Protein AF-A0A3S4G123-F1 (afdb_monomer_lite)

Sequence (122 aa):
MCYHAALRYSSVSTIMKFPGKRKSKHYFPVNARDPLLQQIQPEQETNASWVVGIDQTLVDIEAKVDDDFITRYGLSAGHSLVIEDEVAEKLYQELTRENLITHQFAGGTIGNTMHNYSVLGG

Foldseek 3Di:
DDDPPPPPDDPDQQQWDDQDDDDDPDDDDRHCPDPVCVVVDDPDDPPDDDDDDDWDWDKDWDFDDDPVLCVVLVHDPPDDDDDDPVSVVVSVVVCVVVVGTDDIGGDTDRVVVRVVCSVNTD

InterPro domains:
  IPR029056 Ribokinase-like [G3DSA:3.40.1190.20] (53-120)
  IPR029056 Ribokinase-like [SSF53613] (51-121)

Secondary structure (DSSP, 8-state):
---------------PPPSSSSPPSS-----TT-HHHHTT--S---------------EEEEE---HHHHHHTT--TT------HHHHHHHHHHHHHTT-EEEEEE--HHHHHHHHHHHHH-

Radius of gyration: 23.31 Å; chains: 1; bounding box: 49×48×56 Å

pLDDT: mean 83.74, std 18.7, range [31.73, 98.5]

Organism: Salmonella enterica I (NCBI:txid59201)

Structure (mmCIF, N/CA/C/O backbone):
data_AF-A0A3S4G123-F1
#
_entry.id   AF-A0A3S4G123-F1
#
loop_
_atom_site.group_PDB
_atom_site.id
_atom_site.type_symbol
_atom_site.label_atom_id
_atom_site.label_alt_id
_atom_site.label_comp_id
_atom_site.label_asym_id
_atom_site.label_entity_id
_atom_site.label_seq_id
_atom_site.pdbx_PDB_ins_code
_atom_site.Cartn_x
_atom_site.Cartn_y
_atom_site.Cartn_z
_atom_site.occupancy
_atom_site.B_iso_or_equiv
_atom_site.auth_seq_id
_atom_site.auth_comp_id
_atom_site.auth_asym_id
_atom_site.auth_atom_id
_atom_site.pdbx_PDB_model_num
ATOM 1 N N . MET A 1 1 ? 19.634 38.379 -1.756 1.00 36.44 1 MET A N 1
ATOM 2 C CA . MET A 1 1 ? 20.734 37.401 -1.892 1.00 36.44 1 MET A CA 1
ATOM 3 C C . MET A 1 1 ? 20.178 36.013 -1.596 1.00 36.44 1 MET A C 1
ATOM 5 O O . MET A 1 1 ? 20.258 35.553 -0.467 1.00 36.44 1 MET A O 1
ATOM 9 N N . CYS A 1 2 ? 19.516 35.388 -2.571 1.00 31.73 2 CYS A N 1
ATOM 10 C CA . CYS A 1 2 ? 18.992 34.029 -2.428 1.00 31.73 2 CYS A CA 1
ATOM 11 C C . CYS A 1 2 ? 20.065 33.051 -2.911 1.00 31.73 2 CYS A C 1
ATOM 13 O O . CYS A 1 2 ? 20.434 33.077 -4.082 1.00 31.73 2 CYS A O 1
ATOM 15 N N . TYR A 1 3 ? 20.585 32.220 -2.010 1.00 39.91 3 TYR A N 1
ATOM 16 C CA . TYR A 1 3 ? 21.489 31.135 -2.372 1.00 39.91 3 TYR A CA 1
ATOM 17 C C . TYR A 1 3 ? 20.680 30.031 -3.062 1.00 39.91 3 TYR A C 1
ATOM 19 O O . TYR A 1 3 ? 19.930 29.303 -2.418 1.00 39.91 3 TYR A O 1
ATOM 27 N N . HIS A 1 4 ? 20.818 29.915 -4.382 1.00 40.59 4 HIS A N 1
ATOM 28 C CA . HIS A 1 4 ? 20.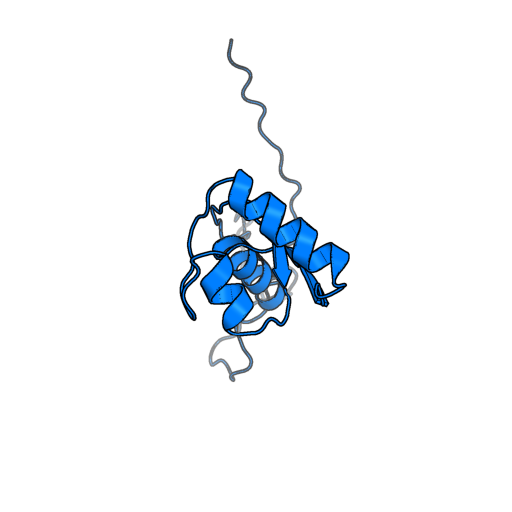458 28.701 -5.110 1.00 40.59 4 HIS A CA 1
ATOM 29 C C . HIS A 1 4 ? 21.571 27.677 -4.867 1.00 40.59 4 HIS A C 1
ATOM 31 O O . HIS A 1 4 ? 22.614 27.705 -5.519 1.00 40.59 4 HIS A O 1
ATOM 37 N N . ALA A 1 5 ? 21.379 26.791 -3.890 1.00 41.59 5 ALA A N 1
ATOM 38 C CA . ALA A 1 5 ? 22.199 25.595 -3.785 1.00 41.59 5 ALA A CA 1
ATOM 39 C C . ALA A 1 5 ? 21.817 24.676 -4.953 1.00 41.59 5 ALA A C 1
ATOM 41 O O . ALA A 1 5 ? 20.792 23.999 -4.917 1.00 41.59 5 ALA A O 1
ATOM 42 N N . ALA A 1 6 ? 22.615 24.694 -6.020 1.00 41.91 6 ALA A N 1
ATOM 43 C CA . ALA A 1 6 ? 22.512 23.703 -7.079 1.00 41.91 6 ALA A CA 1
ATOM 44 C C . ALA A 1 6 ? 22.823 22.331 -6.466 1.00 41.91 6 ALA A C 1
ATOM 46 O O . ALA A 1 6 ? 23.981 22.023 -6.173 1.00 41.91 6 ALA A O 1
ATOM 47 N N . LEU A 1 7 ? 21.784 21.528 -6.230 1.00 41.34 7 LEU A N 1
ATOM 48 C CA . LEU A 1 7 ? 21.925 20.126 -5.859 1.00 41.34 7 LEU A CA 1
ATOM 49 C C . LEU A 1 7 ? 22.658 19.421 -7.006 1.00 41.34 7 LEU A C 1
ATOM 51 O O . LEU A 1 7 ? 22.079 19.116 -8.046 1.00 41.34 7 LEU A O 1
ATOM 55 N N . ARG A 1 8 ? 23.968 19.210 -6.841 1.00 37.56 8 ARG A N 1
ATOM 56 C CA . ARG A 1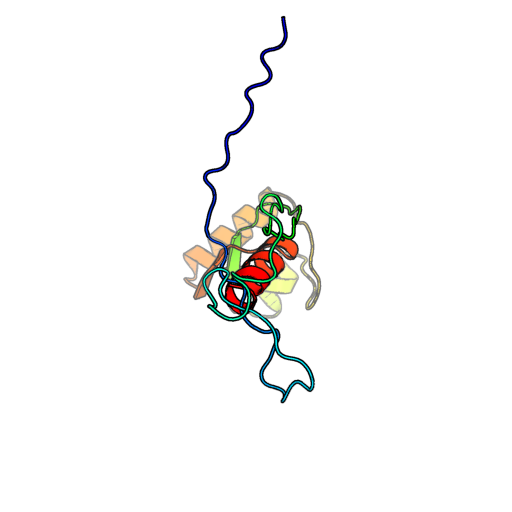 8 ? 24.751 18.354 -7.731 1.00 37.56 8 ARG A CA 1
ATOM 57 C C . ARG A 1 8 ? 24.357 16.914 -7.432 1.00 37.56 8 ARG A C 1
ATOM 59 O O . ARG A 1 8 ? 24.907 16.296 -6.527 1.00 37.56 8 ARG A O 1
ATOM 66 N N . TYR A 1 9 ? 23.386 16.396 -8.173 1.00 45.91 9 TYR A N 1
ATOM 67 C CA . TYR A 1 9 ? 23.123 14.964 -8.193 1.00 45.91 9 TYR A CA 1
ATOM 68 C C . TYR A 1 9 ? 24.331 14.266 -8.825 1.00 45.91 9 TYR A C 1
ATOM 70 O O . TYR A 1 9 ? 24.710 14.564 -9.959 1.00 45.91 9 TYR A O 1
ATOM 78 N N . SER A 1 10 ? 24.969 13.370 -8.069 1.00 40.25 10 SER A N 1
ATOM 79 C CA . SER A 1 10 ? 25.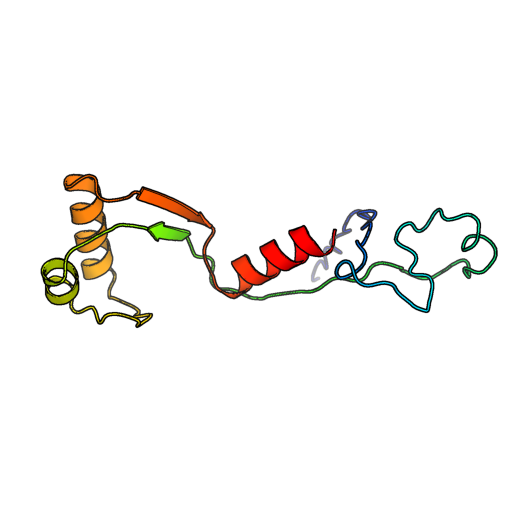985 12.460 -8.598 1.00 40.25 10 SER A CA 1
ATOM 80 C C . SER A 1 10 ? 25.402 11.707 -9.791 1.00 40.25 10 SER A C 1
ATOM 82 O O . SER A 1 10 ? 24.270 11.231 -9.717 1.00 40.25 10 SER A O 1
ATOM 84 N N . SER A 1 11 ? 26.160 11.594 -10.884 1.00 44.34 11 SER A N 1
ATOM 85 C CA . SER A 1 11 ? 25.752 10.838 -12.068 1.00 44.34 11 SER A CA 1
ATOM 86 C C . SER A 1 11 ? 25.664 9.353 -11.713 1.00 44.34 11 SER A C 1
ATOM 88 O O . SER A 1 11 ? 26.639 8.607 -11.832 1.00 44.34 11 SER A O 1
ATOM 90 N N . VAL A 1 12 ? 24.506 8.925 -11.221 1.00 47.94 12 VAL A N 1
ATOM 91 C CA . VAL A 1 12 ? 24.161 7.512 -11.139 1.00 47.94 12 VAL A CA 1
ATOM 92 C C . VAL A 1 12 ? 24.199 6.994 -12.571 1.00 47.94 12 VAL A C 1
ATOM 94 O O . VAL A 1 12 ? 23.512 7.513 -13.449 1.00 47.94 12 VAL A O 1
ATOM 97 N N . SER A 1 13 ? 25.054 6.008 -12.830 1.00 53.00 13 SER A N 1
ATOM 98 C CA . SER A 1 13 ? 25.036 5.262 -14.084 1.00 53.00 13 SER A CA 1
ATOM 99 C C . SER A 1 13 ? 23.759 4.424 -14.098 1.00 53.00 13 SER A C 1
ATOM 101 O O . SER A 1 13 ? 23.787 3.259 -13.708 1.00 53.00 13 SER A O 1
ATOM 103 N N . THR A 1 14 ? 22.628 5.020 -14.475 1.00 55.50 14 THR A N 1
ATOM 104 C CA . THR A 1 14 ? 21.345 4.318 -14.548 1.00 55.50 14 THR A CA 1
ATOM 105 C C . THR A 1 14 ? 21.394 3.335 -15.715 1.00 55.50 14 THR A C 1
ATOM 107 O O . THR A 1 14 ? 21.232 3.712 -16.873 1.00 55.50 14 THR A O 1
ATOM 110 N N . ILE A 1 15 ? 21.672 2.066 -15.418 1.00 71.38 15 ILE A N 1
ATOM 111 C CA . ILE A 1 15 ? 21.538 0.965 -16.375 1.00 71.38 15 ILE A CA 1
ATOM 112 C C . ILE A 1 15 ? 20.049 0.626 -16.425 1.00 71.38 15 ILE A C 1
ATOM 114 O O . ILE A 1 15 ? 19.533 -0.033 -15.527 1.00 71.38 15 ILE A O 1
ATOM 118 N N . MET A 1 16 ? 19.351 1.108 -17.453 1.00 82.31 16 MET A N 1
ATOM 119 C CA . MET A 1 16 ? 17.952 0.746 -17.668 1.00 82.31 16 MET A CA 1
ATOM 120 C C . MET A 1 16 ? 17.848 -0.691 -18.200 1.00 82.31 16 MET A C 1
ATOM 122 O O . MET A 1 16 ? 18.572 -1.085 -19.117 1.00 82.31 16 MET A O 1
ATOM 126 N N . LYS A 1 17 ? 16.917 -1.477 -17.661 1.00 85.94 17 LYS A N 1
ATOM 127 C CA . LYS A 1 17 ? 16.549 -2.808 -18.160 1.00 85.94 17 LYS A CA 1
ATOM 128 C C . LYS A 1 17 ? 15.595 -2.696 -19.349 1.00 85.94 17 LYS A C 1
ATOM 130 O O . LYS A 1 17 ? 14.818 -1.751 -19.474 1.00 85.94 17 LYS A O 1
ATOM 135 N N . PHE A 1 18 ? 15.611 -3.710 -20.215 1.00 88.38 18 PHE A N 1
ATOM 136 C CA . PHE A 1 18 ? 14.624 -3.817 -21.288 1.00 88.38 18 PHE A CA 1
ATOM 137 C C . PHE A 1 18 ? 13.212 -4.034 -20.706 1.00 88.38 18 PHE A C 1
ATOM 139 O O . PHE A 1 18 ? 13.045 -4.900 -19.841 1.00 88.38 18 PHE A O 1
ATOM 146 N N . PRO A 1 19 ? 12.178 -3.311 -21.179 1.00 88.81 19 PRO A N 1
ATOM 147 C CA . PRO A 1 19 ? 10.822 -3.451 -20.658 1.00 88.81 19 PRO A CA 1
ATOM 148 C C . PRO A 1 19 ? 10.180 -4.774 -21.107 1.00 88.81 19 PRO A C 1
ATOM 150 O O . PRO A 1 19 ? 9.629 -4.905 -22.204 1.00 88.81 19 PRO A O 1
ATOM 153 N N . GLY A 1 20 ? 10.223 -5.765 -20.216 1.00 89.50 20 GLY A N 1
ATOM 154 C CA . GLY A 1 20 ? 9.617 -7.082 -20.405 1.00 89.50 20 GLY A CA 1
ATOM 155 C C . GLY A 1 20 ? 10.555 -8.107 -21.048 1.00 89.50 20 GLY A C 1
ATOM 156 O O . GLY A 1 20 ? 11.767 -7.942 -21.083 1.00 89.50 20 GLY A O 1
ATOM 157 N N . LYS A 1 21 ? 9.987 -9.222 -21.527 1.00 89.75 21 LYS A N 1
ATOM 158 C CA . LYS A 1 21 ? 10.752 -10.385 -22.032 1.00 89.75 21 LYS A CA 1
ATOM 159 C C . LYS A 1 21 ? 10.398 -10.798 -23.467 1.00 89.75 21 LYS A C 1
ATOM 161 O O . LYS A 1 21 ? 10.765 -11.882 -23.912 1.00 89.75 21 LYS A O 1
ATOM 166 N N . ARG A 1 22 ? 9.640 -9.973 -24.197 1.00 92.25 22 ARG A N 1
ATOM 167 C CA . ARG A 1 22 ? 9.241 -10.280 -25.582 1.00 92.25 22 ARG A CA 1
ATOM 168 C C . ARG A 1 22 ? 10.424 -10.114 -26.540 1.00 92.25 22 ARG A C 1
ATOM 170 O O . ARG A 1 22 ? 11.245 -9.223 -26.344 1.00 92.25 22 ARG A O 1
ATOM 177 N N . LYS A 1 23 ? 10.470 -10.916 -27.610 1.00 89.25 23 LYS A N 1
ATOM 178 C CA . LYS A 1 23 ? 11.446 -10.723 -28.696 1.00 89.25 23 LYS A CA 1
ATOM 179 C C . LYS A 1 23 ? 11.236 -9.342 -29.328 1.00 89.25 23 LYS A C 1
ATOM 181 O O . LYS A 1 23 ? 10.124 -9.030 -29.757 1.00 89.25 23 LYS A O 1
ATOM 186 N N . SER A 1 24 ? 12.281 -8.523 -29.378 1.00 87.56 24 SER A N 1
ATOM 187 C CA . SER A 1 24 ? 12.248 -7.212 -30.024 1.00 87.56 24 SER A CA 1
ATOM 188 C C . SER A 1 24 ? 12.750 -7.307 -31.464 1.00 87.56 24 SER A C 1
ATOM 190 O O . SER A 1 24 ? 13.671 -8.057 -31.774 1.00 87.56 24 SER A O 1
ATOM 192 N N . LYS A 1 25 ? 12.131 -6.535 -32.364 1.00 91.12 25 LYS A N 1
ATOM 193 C CA . LYS A 1 25 ? 12.612 -6.385 -33.747 1.00 91.12 25 LYS A CA 1
ATOM 194 C C . LYS A 1 25 ? 13.860 -5.498 -33.822 1.00 91.12 25 LYS A C 1
ATOM 196 O O . LYS A 1 25 ? 14.679 -5.671 -34.714 1.00 91.12 25 LYS A O 1
ATOM 201 N N . HIS A 1 26 ? 13.983 -4.555 -32.890 1.00 87.94 26 HIS A N 1
ATOM 202 C CA . HIS A 1 26 ? 15.091 -3.612 -32.817 1.00 87.94 26 HIS A CA 1
ATOM 203 C C . HIS A 1 26 ? 15.915 -3.871 -31.558 1.00 87.94 26 HIS A C 1
ATOM 205 O O . HIS A 1 26 ? 15.368 -4.239 -30.510 1.00 87.94 26 HIS A O 1
ATOM 211 N N . TYR A 1 27 ? 17.226 -3.684 -31.687 1.00 85.31 27 TYR A N 1
ATOM 212 C CA . TYR A 1 27 ? 18.147 -3.730 -30.563 1.00 85.31 27 TYR A CA 1
ATOM 213 C C . TYR A 1 27 ? 17.837 -2.586 -29.595 1.00 85.31 27 TYR A C 1
ATOM 215 O O . TYR A 1 27 ? 17.568 -1.466 -30.024 1.00 85.31 27 TYR A O 1
ATOM 223 N N . PHE A 1 28 ? 17.853 -2.881 -28.299 1.00 85.25 28 PHE A N 1
ATOM 224 C CA . PHE A 1 28 ? 17.642 -1.893 -27.252 1.00 85.25 28 PHE A CA 1
ATOM 225 C C . PHE A 1 28 ? 18.897 -1.833 -26.383 1.00 85.25 28 PHE A C 1
ATOM 227 O O . PHE A 1 28 ? 19.225 -2.828 -25.730 1.00 85.25 28 PHE A O 1
ATOM 234 N N . PRO A 1 29 ? 19.609 -0.701 -26.380 1.00 81.00 29 PRO A N 1
ATOM 235 C CA . PRO A 1 29 ? 20.851 -0.583 -25.645 1.00 81.00 29 PRO A CA 1
ATOM 236 C C . PRO A 1 29 ? 20.572 -0.442 -24.148 1.00 81.00 29 PRO A C 1
ATOM 238 O O . PRO A 1 29 ? 19.965 0.527 -23.706 1.00 81.00 29 PRO A O 1
ATOM 241 N N . VAL A 1 30 ? 21.026 -1.414 -23.359 1.00 77.94 30 VAL A N 1
ATOM 242 C CA . VAL A 1 30 ? 20.892 -1.393 -21.888 1.00 77.94 30 VAL A CA 1
ATOM 243 C C . VAL A 1 30 ? 22.161 -0.901 -21.186 1.00 77.94 30 VAL A C 1
ATOM 245 O O . VAL A 1 30 ? 22.132 -0.595 -20.001 1.00 77.94 30 VAL A O 1
ATOM 248 N N . ASN A 1 31 ? 23.287 -0.798 -21.901 1.00 72.12 31 ASN A N 1
ATOM 249 C CA . ASN A 1 31 ? 24.558 -0.315 -21.367 1.00 72.12 31 ASN A CA 1
ATOM 250 C C . ASN A 1 31 ? 25.165 0.735 -22.307 1.00 72.12 31 ASN A C 1
ATOM 252 O O . ASN A 1 31 ? 25.398 0.461 -23.482 1.00 72.12 31 ASN A O 1
ATOM 256 N N . ALA A 1 32 ? 25.476 1.916 -21.771 1.00 64.94 32 ALA A N 1
ATOM 257 C CA . ALA A 1 32 ? 26.098 3.009 -22.519 1.00 64.94 32 ALA A CA 1
ATOM 258 C C . ALA A 1 32 ? 27.517 2.682 -23.032 1.00 64.94 32 ALA A C 1
ATOM 260 O O . ALA A 1 32 ? 28.020 3.365 -23.916 1.00 64.94 32 ALA A O 1
ATOM 261 N N . ARG A 1 33 ? 28.166 1.633 -22.503 1.00 66.25 33 ARG A N 1
ATOM 262 C CA . ARG A 1 33 ? 29.494 1.155 -22.934 1.00 66.25 33 ARG A CA 1
ATOM 263 C C . ARG A 1 33 ? 29.448 0.077 -24.021 1.00 66.25 33 ARG A C 1
ATOM 265 O O . ARG A 1 33 ? 30.446 -0.607 -24.226 1.00 66.25 33 ARG A O 1
ATOM 272 N N . ASP A 1 34 ? 28.313 -0.114 -24.686 1.00 73.69 34 ASP A N 1
ATOM 273 C CA . ASP A 1 34 ? 28.224 -1.026 -25.827 1.00 73.69 34 ASP A CA 1
ATOM 274 C C . ASP A 1 34 ? 29.130 -0.536 -26.982 1.00 73.69 34 ASP A C 1
ATOM 276 O O . ASP A 1 34 ? 28.950 0.595 -27.450 1.00 73.69 34 ASP A O 1
ATOM 280 N N . PRO A 1 35 ? 30.092 -1.353 -27.463 1.00 72.81 35 PRO A N 1
ATOM 281 C CA . PRO A 1 35 ? 31.008 -0.973 -28.540 1.00 72.81 35 PRO A CA 1
ATOM 282 C C . PRO A 1 35 ? 30.312 -0.513 -29.827 1.00 72.81 35 PRO A C 1
ATOM 284 O O . PRO A 1 35 ? 30.845 0.342 -30.532 1.00 72.81 35 PRO A O 1
ATOM 287 N N . LEU A 1 36 ? 29.115 -1.039 -30.124 1.00 74.50 36 LEU A N 1
ATOM 288 C CA . LEU A 1 36 ? 28.335 -0.646 -31.302 1.00 74.50 36 LEU A CA 1
ATOM 289 C C . LEU A 1 36 ? 27.785 0.782 -31.187 1.00 74.50 36 LEU A C 1
ATOM 291 O O . LEU A 1 36 ? 27.524 1.422 -32.201 1.00 74.50 36 LEU A O 1
ATOM 295 N N . LEU A 1 37 ? 27.608 1.288 -29.964 1.00 72.12 37 LEU A N 1
ATOM 296 C CA . LEU A 1 37 ? 27.071 2.624 -29.707 1.00 72.12 37 LEU A CA 1
ATOM 297 C C . LEU A 1 37 ? 28.167 3.682 -29.563 1.00 72.12 37 LEU A C 1
ATOM 299 O O . LEU A 1 37 ? 27.931 4.837 -29.903 1.00 72.12 37 LEU A O 1
ATOM 303 N N . GLN A 1 38 ? 29.364 3.304 -29.098 1.00 68.62 38 GLN A N 1
ATOM 304 C CA . GLN A 1 38 ? 30.485 4.233 -28.884 1.00 68.62 38 GLN A CA 1
ATOM 305 C C . GLN A 1 38 ? 30.911 4.977 -30.157 1.00 68.62 38 GLN A C 1
ATOM 307 O O . GLN A 1 38 ? 31.403 6.094 -30.073 1.00 68.62 38 GLN A O 1
ATOM 312 N N . GLN A 1 39 ? 30.710 4.373 -31.332 1.00 66.69 39 GLN A N 1
ATOM 313 C CA . GLN A 1 39 ? 31.040 4.982 -32.625 1.00 66.69 39 GLN A CA 1
ATOM 314 C C . GLN A 1 39 ? 29.940 5.912 -33.166 1.00 66.69 39 GLN A C 1
ATOM 316 O O . GLN A 1 39 ? 30.181 6.638 -34.126 1.00 66.69 39 GLN A O 1
ATOM 321 N N . ILE A 1 40 ? 28.735 5.867 -32.583 1.00 67.62 40 ILE A N 1
ATOM 322 C CA . ILE A 1 40 ? 27.528 6.541 -33.092 1.00 67.62 40 ILE A CA 1
ATOM 323 C C . ILE A 1 40 ? 27.084 7.681 -32.154 1.00 67.62 40 ILE A C 1
ATOM 325 O O . ILE A 1 40 ? 26.378 8.588 -32.589 1.00 67.62 40 ILE A O 1
ATOM 329 N N . GLN A 1 41 ? 27.493 7.667 -30.880 1.00 61.59 41 GLN A N 1
ATOM 330 C CA . GLN A 1 41 ? 27.074 8.672 -29.898 1.00 61.59 41 GLN A CA 1
ATOM 331 C C . GLN A 1 41 ? 27.816 10.013 -30.080 1.00 61.59 41 GLN A C 1
ATOM 333 O O . GLN A 1 41 ? 29.047 10.034 -30.012 1.00 61.59 41 GLN A O 1
ATOM 338 N N . PRO A 1 42 ? 27.108 11.146 -30.264 1.00 59.50 42 PRO A N 1
ATOM 339 C CA . PRO A 1 42 ? 27.714 12.472 -30.164 1.00 59.50 42 PRO A CA 1
ATOM 340 C C . PRO A 1 42 ? 28.195 12.746 -28.725 1.00 59.50 42 PRO A C 1
ATOM 342 O O . PRO A 1 42 ? 27.604 12.262 -27.762 1.00 59.50 42 PRO A O 1
ATOM 345 N N . GLU A 1 43 ? 29.260 13.541 -28.567 1.00 58.22 43 GLU A N 1
ATOM 346 C CA . GLU A 1 43 ? 29.992 13.743 -27.296 1.00 58.22 43 GLU A CA 1
ATOM 347 C C . GLU A 1 43 ? 29.164 14.324 -26.128 1.00 58.22 43 GLU A C 1
ATOM 349 O O . GLU A 1 43 ? 29.642 14.360 -24.993 1.00 58.22 43 GLU A O 1
ATOM 354 N N . GLN A 1 44 ? 27.937 14.794 -26.371 1.00 54.66 44 GLN A N 1
ATOM 355 C CA . GLN A 1 44 ? 27.128 15.507 -25.383 1.00 54.66 44 GLN A CA 1
ATOM 356 C C . GLN A 1 44 ? 25.642 15.144 -25.471 1.00 54.66 44 GLN A C 1
ATOM 358 O O . GLN A 1 44 ? 24.835 15.934 -25.947 1.00 54.66 44 GLN A O 1
ATOM 363 N N . GLU A 1 45 ? 25.251 13.990 -24.933 1.00 57.06 45 GLU A N 1
ATOM 364 C CA . GLU A 1 45 ? 23.867 13.790 -24.495 1.00 57.06 45 GLU A CA 1
ATOM 365 C C . GLU A 1 45 ? 23.826 13.317 -23.041 1.00 57.06 45 GLU A C 1
ATOM 367 O O . GLU A 1 45 ? 24.475 12.348 -22.638 1.00 57.06 45 GLU A O 1
ATOM 372 N N . THR A 1 46 ? 23.052 14.028 -22.218 1.00 57.72 46 THR A N 1
ATOM 373 C CA . THR A 1 46 ? 22.653 13.571 -20.887 1.00 57.72 46 THR A CA 1
ATOM 374 C C . THR A 1 46 ? 21.693 12.395 -21.049 1.00 57.72 46 THR A C 1
ATOM 376 O O . THR A 1 46 ? 20.480 12.565 -21.041 1.00 57.72 46 THR A O 1
ATOM 379 N N . ASN A 1 47 ? 22.250 11.193 -21.194 1.00 65.38 47 ASN A N 1
ATOM 380 C CA . ASN A 1 47 ? 21.540 9.933 -21.456 1.00 65.38 47 ASN A CA 1
ATOM 381 C C . ASN A 1 47 ? 20.697 9.400 -20.276 1.00 65.38 47 ASN A C 1
ATOM 383 O O . ASN A 1 47 ? 20.319 8.229 -20.257 1.00 65.38 47 ASN A O 1
ATOM 387 N N . ALA A 1 48 ? 20.428 10.218 -19.258 1.00 72.44 48 ALA A N 1
ATOM 388 C CA . ALA A 1 48 ? 19.649 9.803 -18.102 1.00 72.44 48 ALA A CA 1
ATOM 389 C C . ALA A 1 48 ? 18.168 10.120 -18.333 1.00 72.44 48 ALA A C 1
ATOM 391 O O . ALA A 1 48 ? 17.791 11.274 -18.514 1.00 72.44 48 ALA A O 1
ATOM 392 N N . SER A 1 49 ? 17.328 9.087 -18.299 1.00 81.94 49 SER A N 1
ATOM 393 C CA . SER A 1 49 ? 15.871 9.218 -18.224 1.00 81.94 49 SER A CA 1
ATOM 394 C C . SER A 1 49 ? 15.408 8.808 -16.831 1.00 81.94 49 SER A C 1
ATOM 396 O O . SER A 1 49 ? 15.860 7.793 -16.301 1.00 81.94 49 SER A O 1
ATOM 398 N N . TRP A 1 50 ? 14.506 9.583 -16.234 1.00 87.50 50 TRP A N 1
ATOM 399 C CA . TRP A 1 50 ? 13.935 9.297 -14.920 1.00 87.50 50 TRP A CA 1
ATOM 400 C C . TRP A 1 50 ? 12.448 9.640 -14.887 1.00 87.50 50 TRP A C 1
ATOM 402 O O . TRP A 1 50 ? 11.953 10.435 -15.685 1.00 87.50 50 TRP A O 1
ATOM 412 N N . VAL A 1 51 ? 11.742 9.029 -13.940 1.00 91.38 51 VAL A N 1
ATOM 413 C CA . VAL A 1 51 ? 10.333 9.301 -13.644 1.00 91.38 51 VAL A CA 1
ATOM 414 C C . VAL A 1 51 ? 10.259 9.934 -12.258 1.00 91.38 51 VAL A C 1
ATOM 416 O O . VAL A 1 51 ? 11.067 9.616 -11.386 1.00 91.38 51 VAL A O 1
ATOM 419 N N . VAL A 1 52 ? 9.311 10.848 -12.062 1.00 95.62 52 VAL A N 1
ATOM 420 C CA . VAL A 1 52 ? 9.066 11.515 -10.778 1.00 95.62 52 VAL A CA 1
ATOM 421 C C . VAL A 1 52 ? 7.629 11.243 -10.351 1.00 95.62 52 VAL A C 1
ATOM 423 O O . VAL A 1 52 ? 6.714 11.343 -11.167 1.00 95.62 52 VAL A O 1
ATOM 426 N N . GLY A 1 53 ? 7.446 10.923 -9.072 1.00 95.31 53 GLY A N 1
ATOM 427 C CA . GLY A 1 53 ? 6.145 10.769 -8.431 1.00 95.31 53 GLY A CA 1
ATOM 428 C C . GLY A 1 53 ? 6.051 11.653 -7.190 1.00 95.31 53 GLY A C 1
ATOM 429 O O . GLY A 1 53 ? 7.052 11.877 -6.512 1.00 95.31 53 GLY A O 1
ATOM 430 N N . ILE A 1 54 ? 4.854 12.159 -6.909 1.00 97.56 54 ILE A N 1
ATOM 431 C CA . ILE A 1 54 ? 4.526 12.882 -5.677 1.00 97.56 54 ILE A CA 1
ATOM 432 C C . ILE A 1 54 ? 3.528 12.013 -4.920 1.00 97.56 54 ILE A C 1
ATOM 434 O O . ILE A 1 54 ? 2.522 11.618 -5.504 1.00 97.56 54 ILE A O 1
ATOM 438 N N . ASP A 1 55 ? 3.803 11.720 -3.651 1.00 96.94 55 ASP A N 1
ATOM 439 C CA . ASP A 1 55 ? 2.915 10.929 -2.798 1.00 96.94 55 ASP A CA 1
ATOM 440 C C . ASP A 1 55 ? 2.749 11.555 -1.416 1.00 96.94 55 ASP A C 1
ATOM 442 O O . ASP A 1 55 ? 3.548 12.393 -0.990 1.00 96.94 55 ASP A O 1
ATOM 446 N N . GLN A 1 56 ? 1.734 11.085 -0.701 1.00 96.31 56 GLN A N 1
ATOM 447 C CA . GLN A 1 56 ? 1.684 11.188 0.749 1.00 96.31 56 GLN A CA 1
ATOM 448 C C . GLN A 1 56 ? 2.593 10.109 1.342 1.00 96.31 56 GLN A C 1
ATOM 450 O O . GLN A 1 56 ? 2.498 8.937 0.982 1.00 96.31 56 GLN A O 1
ATOM 455 N N . THR A 1 57 ? 3.488 10.491 2.251 1.00 95.31 57 THR A N 1
ATOM 456 C CA . THR A 1 57 ? 4.350 9.523 2.938 1.00 95.31 57 THR A CA 1
ATOM 457 C C . THR A 1 57 ? 3.503 8.678 3.883 1.00 95.31 57 THR A C 1
ATOM 459 O O . THR A 1 57 ? 2.996 9.194 4.876 1.00 95.31 57 THR A O 1
ATOM 462 N N . LEU A 1 58 ? 3.364 7.389 3.575 1.00 96.00 58 LEU A N 1
ATOM 463 C CA . LEU A 1 58 ? 2.513 6.452 4.305 1.00 96.00 58 LEU A CA 1
ATOM 464 C C . LEU A 1 58 ? 3.284 5.187 4.701 1.00 96.00 58 LEU A C 1
ATOM 466 O O . LEU A 1 58 ? 4.243 4.780 4.039 1.00 96.00 58 LEU A O 1
ATOM 470 N N . VAL A 1 59 ? 2.837 4.565 5.790 1.00 97.19 59 VAL A N 1
ATOM 471 C CA . VAL A 1 59 ? 3.288 3.249 6.256 1.00 97.19 59 VAL A CA 1
ATOM 472 C C . VAL A 1 59 ? 2.067 2.342 6.285 1.00 97.19 59 VAL A C 1
ATOM 474 O O . VAL A 1 59 ? 1.075 2.674 6.933 1.00 97.19 59 VAL A O 1
ATOM 477 N N . ASP A 1 60 ? 2.149 1.211 5.592 1.00 97.25 60 ASP A N 1
ATOM 478 C CA . ASP A 1 60 ? 1.087 0.213 5.579 1.00 97.25 60 ASP A CA 1
ATOM 479 C C . ASP A 1 60 ? 1.236 -0.688 6.809 1.00 97.25 60 ASP A C 1
ATOM 481 O O . ASP A 1 60 ? 2.305 -1.254 7.059 1.00 97.25 60 ASP A O 1
ATOM 485 N N . ILE A 1 61 ? 0.152 -0.820 7.576 1.00 97.94 61 ILE A N 1
ATOM 486 C CA . ILE A 1 61 ? 0.023 -1.754 8.698 1.00 97.94 61 ILE A CA 1
ATOM 487 C C . ILE A 1 61 ? -1.056 -2.761 8.318 1.00 97.94 61 ILE A C 1
ATOM 489 O O . ILE A 1 61 ? -2.233 -2.415 8.228 1.00 97.94 61 ILE A O 1
ATOM 493 N N . GLU A 1 62 ? -0.660 -4.013 8.103 1.00 98.00 62 GLU A N 1
ATOM 494 C CA . GLU A 1 62 ? -1.585 -5.068 7.690 1.00 98.00 62 GLU A CA 1
ATOM 495 C C . GLU A 1 62 ? -1.960 -5.974 8.863 1.00 98.00 62 GLU A C 1
ATOM 497 O O . GLU A 1 62 ? -1.097 -6.553 9.533 1.00 98.00 62 GLU A O 1
ATOM 502 N N . ALA A 1 63 ? -3.260 -6.169 9.063 1.00 98.19 63 ALA A N 1
ATOM 503 C CA . ALA A 1 63 ? -3.817 -7.075 10.057 1.00 98.19 63 ALA A CA 1
ATOM 504 C C . ALA A 1 63 ? -5.034 -7.810 9.487 1.00 98.19 63 ALA A C 1
ATOM 506 O O . ALA A 1 63 ? -5.779 -7.267 8.671 1.00 98.19 63 ALA A O 1
ATOM 507 N N . LYS A 1 64 ? -5.256 -9.047 9.942 1.00 97.56 64 LYS A N 1
ATOM 508 C CA . LYS A 1 64 ? -6.493 -9.781 9.657 1.00 97.56 64 LYS A CA 1
ATOM 509 C C . LYS A 1 64 ? -7.456 -9.586 10.822 1.00 97.56 64 LYS A C 1
ATOM 511 O O . LYS A 1 64 ? -7.112 -9.909 11.954 1.00 97.56 64 LYS A O 1
ATOM 516 N N . VAL A 1 65 ? -8.653 -9.097 10.525 1.00 97.56 65 VAL A N 1
ATOM 517 C CA . VAL A 1 65 ? -9.696 -8.783 11.509 1.00 97.56 65 VAL A CA 1
ATOM 518 C C . VAL A 1 65 ? -11.034 -9.390 11.083 1.00 97.56 65 VAL A C 1
ATOM 520 O O . VAL A 1 65 ? -11.162 -9.872 9.955 1.00 97.56 65 VAL A O 1
ATOM 523 N N . ASP A 1 66 ? -12.008 -9.407 11.987 1.00 97.25 66 ASP A N 1
ATOM 524 C CA . ASP A 1 66 ? -13.384 -9.824 11.706 1.00 97.25 66 ASP A CA 1
ATOM 525 C C . ASP A 1 66 ? -14.281 -8.635 11.303 1.00 97.25 66 ASP A C 1
ATOM 527 O O . ASP A 1 66 ? -13.886 -7.469 11.378 1.00 97.25 66 ASP A O 1
ATOM 531 N N . ASP A 1 67 ? -15.503 -8.934 10.855 1.00 97.50 67 ASP A N 1
ATOM 532 C CA . ASP A 1 67 ? -16.480 -7.917 10.437 1.00 97.50 67 ASP A CA 1
ATOM 533 C C . ASP A 1 67 ? -16.936 -7.022 11.609 1.00 97.50 67 ASP A C 1
ATOM 535 O O . ASP A 1 67 ? -17.301 -5.855 11.411 1.00 97.50 67 ASP A O 1
ATOM 539 N N . ASP A 1 68 ? -16.867 -7.540 12.840 1.00 97.25 68 ASP A N 1
ATOM 540 C CA . ASP A 1 68 ? -17.181 -6.791 14.057 1.00 97.25 68 ASP A CA 1
ATOM 541 C C . ASP A 1 68 ? -16.150 -5.679 14.292 1.00 97.25 68 ASP A C 1
ATOM 543 O O . ASP A 1 68 ? -16.525 -4.556 14.633 1.00 97.25 68 ASP A O 1
ATOM 547 N N . PHE A 1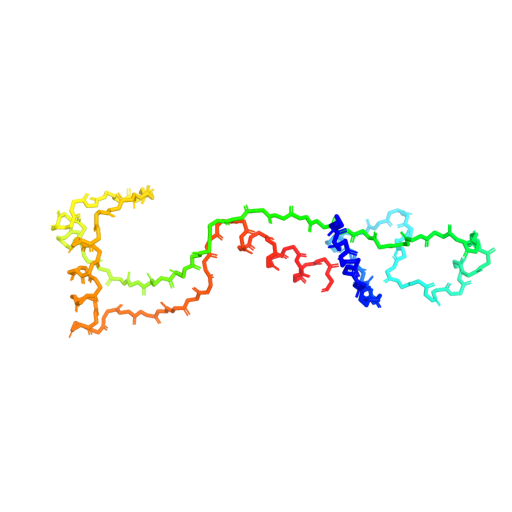 69 ? -14.860 -5.943 14.062 1.00 97.62 69 PHE A N 1
ATOM 548 C CA . PHE A 1 69 ? -13.797 -4.939 14.112 1.00 97.62 69 PHE A CA 1
ATOM 549 C C . PHE A 1 69 ? -14.034 -3.815 13.096 1.00 97.62 69 PHE A C 1
ATOM 551 O O . PHE A 1 69 ? -13.975 -2.638 13.452 1.00 97.62 69 PHE A O 1
ATOM 558 N N . ILE A 1 70 ? -14.362 -4.164 11.846 1.00 97.00 70 ILE A N 1
ATOM 559 C CA . ILE A 1 70 ? -14.667 -3.190 10.784 1.00 97.00 70 ILE A CA 1
ATOM 560 C C . ILE A 1 70 ? -15.835 -2.289 11.207 1.00 97.00 70 ILE A C 1
ATOM 562 O O . ILE A 1 70 ? -15.734 -1.063 11.134 1.00 97.00 70 ILE A O 1
ATOM 566 N N . THR A 1 71 ? -16.915 -2.885 11.715 1.00 96.25 71 THR A N 1
ATOM 567 C CA . THR A 1 71 ? -18.112 -2.153 12.153 1.00 96.25 71 THR A CA 1
ATOM 568 C C . THR A 1 71 ? -17.823 -1.246 13.354 1.00 96.25 71 THR A C 1
ATOM 570 O O . THR A 1 71 ? -18.254 -0.093 13.374 1.00 96.25 71 THR A O 1
ATOM 573 N N . ARG A 1 72 ? -17.055 -1.731 14.341 1.00 96.94 72 ARG A N 1
ATOM 574 C CA . ARG A 1 72 ? -16.702 -1.008 15.579 1.00 96.94 72 ARG A CA 1
ATOM 575 C C . ARG A 1 72 ? -15.988 0.316 15.312 1.00 96.94 72 ARG A C 1
ATOM 577 O O . ARG A 1 72 ? -16.241 1.292 16.014 1.00 96.94 72 ARG A O 1
ATOM 584 N N . TYR A 1 73 ? -15.123 0.344 14.301 1.00 97.31 73 TYR A N 1
ATOM 585 C CA . TYR A 1 73 ? -14.351 1.528 13.915 1.00 97.31 73 TYR A CA 1
ATOM 586 C C . TYR A 1 73 ? -14.998 2.339 12.781 1.00 97.31 73 TYR A C 1
ATOM 588 O O . TYR A 1 73 ? -14.381 3.269 12.267 1.00 97.31 73 TYR A O 1
ATOM 596 N N . GLY A 1 74 ? -16.242 2.020 12.397 1.00 95.12 74 GLY A N 1
ATOM 597 C CA . GLY A 1 74 ? -16.971 2.748 11.354 1.00 95.12 74 GLY A CA 1
ATOM 598 C C . GLY A 1 74 ? -16.356 2.600 9.961 1.00 95.12 74 GLY A C 1
ATOM 599 O O . GLY A 1 74 ? -16.506 3.486 9.121 1.00 95.12 74 GLY A O 1
ATOM 600 N N . LEU A 1 75 ? -15.641 1.500 9.720 1.00 96.25 75 LEU A N 1
ATOM 601 C CA . LEU A 1 75 ? -15.011 1.206 8.441 1.00 96.25 75 LEU A CA 1
ATOM 602 C C . LEU A 1 75 ? -16.002 0.514 7.499 1.00 96.25 75 LEU A C 1
ATOM 604 O O . LEU A 1 75 ? -17.043 -0.004 7.904 1.00 96.25 75 LEU A O 1
ATOM 608 N N . SER A 1 76 ? -15.665 0.478 6.211 1.00 93.62 76 SER A N 1
ATOM 609 C CA . SER A 1 76 ? -16.441 -0.240 5.204 1.00 93.62 76 SER A CA 1
ATOM 610 C C . SER A 1 76 ? -15.508 -1.025 4.289 1.00 93.62 76 SER A C 1
ATOM 612 O O . SER A 1 76 ? -14.533 -0.479 3.769 1.00 93.62 76 SER A O 1
ATOM 614 N N . ALA A 1 77 ? -15.801 -2.313 4.103 1.00 94.38 77 ALA A N 1
ATOM 615 C CA . ALA A 1 77 ? -14.963 -3.219 3.329 1.00 94.38 77 ALA A CA 1
ATOM 616 C C . ALA A 1 77 ? -14.720 -2.698 1.901 1.00 94.38 77 ALA A C 1
ATOM 618 O O . ALA A 1 77 ? -15.644 -2.265 1.215 1.00 94.38 77 ALA A O 1
ATOM 619 N N . GLY A 1 78 ? -13.462 -2.758 1.457 1.00 93.50 78 GLY A N 1
ATOM 620 C CA . GLY A 1 78 ? -13.044 -2.313 0.125 1.00 93.50 78 GLY A CA 1
ATOM 621 C C . GLY A 1 78 ? -12.857 -0.800 -0.036 1.00 93.50 78 GLY A C 1
ATOM 622 O O . GLY A 1 78 ? -12.473 -0.368 -1.121 1.00 93.50 78 GLY A O 1
ATOM 623 N N . HIS A 1 79 ? -13.084 0.005 1.007 1.00 94.56 79 HIS A N 1
ATOM 624 C CA . HIS A 1 79 ? -12.859 1.450 0.959 1.00 94.56 79 HIS A CA 1
ATOM 625 C C . HIS A 1 79 ? -11.506 1.856 1.550 1.00 94.56 79 HIS A C 1
ATOM 627 O O . HIS A 1 79 ? -11.029 1.275 2.522 1.00 94.56 79 HIS A O 1
ATOM 633 N N . SER A 1 80 ? -10.925 2.918 0.985 1.00 94.00 80 SER A N 1
ATOM 634 C CA . SER A 1 80 ? -9.866 3.701 1.621 1.00 94.00 80 SER A CA 1
ATOM 635 C C . SER A 1 80 ? -10.521 4.916 2.273 1.00 94.00 80 SER A C 1
ATOM 637 O O . SER A 1 80 ? -11.092 5.760 1.580 1.00 94.00 80 SER A O 1
ATOM 639 N N . LEU A 1 81 ? -10.518 4.952 3.605 1.00 94.06 81 LEU A N 1
ATOM 640 C CA . LEU A 1 81 ? -11.176 5.983 4.404 1.00 94.06 81 LEU A CA 1
ATOM 641 C C . LEU A 1 81 ? -10.137 6.693 5.266 1.00 94.06 81 LEU A C 1
ATOM 643 O O . LEU A 1 81 ? -9.294 6.047 5.885 1.00 94.06 81 LEU A O 1
ATOM 647 N N . VAL A 1 82 ? -10.232 8.018 5.323 1.00 94.56 82 VAL A N 1
ATOM 648 C CA . VAL A 1 82 ? -9.519 8.812 6.326 1.00 94.56 82 VAL A CA 1
ATOM 649 C C . VAL A 1 82 ? -10.355 8.787 7.598 1.00 94.56 82 VAL A C 1
ATOM 651 O O . VAL A 1 82 ? -11.563 9.024 7.550 1.00 94.56 82 VAL A O 1
ATOM 654 N N . ILE A 1 83 ? -9.713 8.479 8.717 1.00 95.69 83 ILE A N 1
ATOM 655 C CA . ILE A 1 83 ? -10.328 8.444 10.043 1.00 95.69 83 ILE A CA 1
ATOM 656 C C . ILE A 1 83 ? -9.680 9.501 10.935 1.00 95.69 83 ILE A C 1
ATOM 658 O O . ILE A 1 83 ? -8.541 9.897 10.701 1.00 95.69 83 ILE A O 1
ATOM 662 N N . GLU A 1 84 ? -10.414 9.947 11.951 1.00 97.00 84 GLU A N 1
ATOM 663 C CA . GLU A 1 84 ? -9.916 10.897 12.949 1.00 97.00 84 GLU A CA 1
ATOM 664 C C . GLU A 1 84 ? -8.793 10.282 13.797 1.00 97.00 84 GLU A C 1
ATOM 666 O O . GLU A 1 84 ? -8.810 9.081 14.090 1.00 97.00 84 GLU A O 1
ATOM 671 N N . ASP A 1 85 ? -7.867 11.118 14.270 1.00 97.31 85 ASP A N 1
ATOM 672 C CA . ASP A 1 85 ? -6.682 10.693 15.030 1.00 97.31 85 ASP A CA 1
ATOM 673 C C . ASP A 1 85 ? -7.038 9.832 16.257 1.00 97.31 85 ASP A C 1
ATOM 675 O O . ASP A 1 85 ? -6.410 8.806 16.521 1.00 97.31 85 ASP A O 1
ATOM 679 N N . GLU A 1 86 ? -8.097 10.197 16.989 1.00 97.00 86 GLU A N 1
ATOM 680 C CA . GLU A 1 86 ? -8.550 9.439 18.164 1.00 97.00 86 GLU A CA 1
ATOM 681 C C . GLU A 1 86 ? -9.042 8.026 17.817 1.00 97.00 86 GLU A C 1
ATOM 683 O O . GLU A 1 86 ? -8.935 7.106 18.633 1.00 97.00 86 GLU A O 1
ATOM 688 N N . VAL A 1 87 ? -9.623 7.854 16.627 1.00 97.25 87 VAL A N 1
ATOM 689 C CA . VAL A 1 87 ? -10.104 6.556 16.137 1.00 97.25 87 VAL A CA 1
ATOM 690 C C . VAL A 1 87 ? -8.914 5.717 15.682 1.00 97.25 87 VAL A C 1
ATOM 692 O O . VAL A 1 87 ? -8.841 4.539 16.034 1.00 97.25 87 VAL A O 1
ATOM 695 N N . ALA A 1 88 ? -7.961 6.330 14.972 1.00 97.38 88 ALA A N 1
ATOM 696 C CA . ALA A 1 88 ? -6.735 5.676 14.521 1.00 97.38 88 ALA A CA 1
ATOM 697 C C . ALA A 1 88 ? -5.909 5.121 15.691 1.00 97.38 88 ALA A C 1
ATOM 699 O O . ALA A 1 88 ? -5.492 3.963 15.651 1.00 97.38 88 ALA A O 1
ATOM 700 N N . GLU A 1 89 ? -5.735 5.902 16.761 1.00 97.81 89 GLU A N 1
ATOM 701 C CA . GLU A 1 89 ? -4.979 5.475 17.943 1.00 97.81 89 GLU A CA 1
ATOM 702 C C . GLU A 1 89 ? -5.644 4.281 18.645 1.00 97.81 89 GLU A C 1
ATOM 704 O O . GLU A 1 89 ? -4.981 3.292 18.959 1.00 97.81 89 GLU A O 1
ATOM 709 N N . LYS A 1 90 ? -6.969 4.319 18.847 1.00 98.12 90 LYS A N 1
ATOM 710 C CA . LYS A 1 90 ? -7.711 3.205 19.470 1.00 98.12 90 LYS A CA 1
ATOM 711 C C . LYS A 1 90 ? -7.605 1.924 18.644 1.00 98.12 90 LYS A C 1
ATOM 713 O O . LYS A 1 90 ? -7.345 0.858 19.202 1.00 98.12 90 LYS A O 1
ATOM 718 N N . LEU A 1 91 ? -7.756 2.049 17.326 1.00 98.31 91 LEU A N 1
ATOM 719 C CA . LEU A 1 91 ? -7.616 0.946 16.382 1.00 98.31 91 LEU A CA 1
ATOM 720 C C . LEU A 1 91 ? -6.214 0.332 16.477 1.00 98.31 91 LEU A C 1
ATOM 722 O O . LEU A 1 91 ? -6.081 -0.879 16.657 1.00 98.31 91 LEU A O 1
ATOM 726 N N . TYR A 1 92 ? -5.167 1.159 16.417 1.00 98.12 92 TYR A N 1
ATOM 727 C CA . TYR A 1 92 ? -3.780 0.701 16.502 1.00 98.12 92 TYR A CA 1
ATOM 728 C C . TYR A 1 92 ? -3.466 0.009 17.838 1.00 98.12 92 TYR A C 1
ATOM 730 O O . TYR A 1 92 ? -2.813 -1.041 17.865 1.00 98.12 92 TYR A O 1
ATOM 738 N N . GLN A 1 93 ? -3.977 0.546 18.950 1.00 98.25 93 GLN A N 1
ATOM 739 C CA . GLN A 1 93 ? -3.828 -0.064 20.270 1.00 98.25 93 GLN A CA 1
ATOM 740 C C . GLN A 1 93 ? -4.508 -1.433 20.360 1.00 98.25 93 GLN A C 1
ATOM 742 O O . GLN A 1 93 ? -3.920 -2.357 20.921 1.00 98.25 93 GLN A O 1
ATOM 747 N N . GLU A 1 94 ? -5.712 -1.601 19.805 1.00 98.25 94 GLU A N 1
ATOM 748 C CA . GLU A 1 94 ? -6.394 -2.899 19.778 1.00 98.25 94 GLU A CA 1
ATOM 749 C C . GLU A 1 94 ? -5.619 -3.922 18.942 1.00 98.25 94 GLU A C 1
ATOM 751 O O . GLU A 1 94 ? -5.339 -5.013 19.439 1.00 98.25 94 GLU A O 1
ATOM 756 N N . LEU A 1 95 ? -5.185 -3.547 17.732 1.00 98.50 95 LEU A N 1
ATOM 757 C CA . LEU A 1 95 ? -4.369 -4.417 16.877 1.00 98.50 95 LEU A CA 1
ATOM 758 C C . LEU A 1 95 ? -3.081 -4.873 17.572 1.00 98.50 95 LEU A C 1
ATOM 760 O O . LEU A 1 95 ? -2.686 -6.033 17.448 1.00 98.50 95 LEU A O 1
ATOM 764 N N . THR A 1 96 ? -2.435 -3.971 18.311 1.00 97.94 96 THR A N 1
ATOM 765 C CA . THR A 1 96 ? -1.201 -4.267 19.049 1.00 97.94 96 THR A CA 1
ATOM 766 C C . THR A 1 96 ? -1.475 -5.165 20.254 1.00 97.94 96 THR A C 1
ATOM 768 O O . THR A 1 96 ? -0.787 -6.165 20.452 1.00 97.94 96 THR A O 1
ATOM 771 N N . ARG A 1 97 ? -2.497 -4.836 21.053 1.00 98.31 97 ARG A N 1
ATOM 772 C CA . ARG A 1 97 ? -2.870 -5.568 22.273 1.00 98.31 97 ARG A CA 1
ATOM 773 C C . ARG A 1 97 ? -3.296 -7.005 21.978 1.00 98.31 97 ARG A C 1
ATOM 775 O O . ARG A 1 97 ? -2.952 -7.898 22.744 1.00 9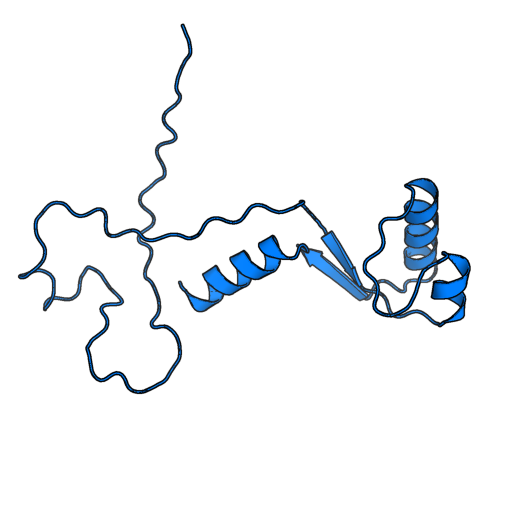8.31 97 ARG A O 1
ATOM 782 N N . GLU A 1 98 ? -4.016 -7.212 20.880 1.00 98.00 98 GLU A N 1
ATOM 783 C CA . GLU A 1 98 ? -4.476 -8.530 20.421 1.00 98.00 98 GLU A CA 1
ATOM 784 C C . GLU A 1 98 ? -3.445 -9.243 19.522 1.00 98.00 98 GLU A C 1
ATOM 786 O O . GLU A 1 98 ? -3.684 -10.358 19.064 1.00 98.00 98 GLU A O 1
ATOM 791 N N . ASN A 1 99 ? -2.283 -8.622 19.272 1.00 97.69 99 ASN A N 1
ATOM 792 C CA . ASN A 1 99 ? -1.205 -9.154 18.435 1.00 97.69 99 ASN A CA 1
ATOM 793 C C . ASN A 1 99 ? -1.677 -9.574 17.023 1.00 97.69 99 ASN A C 1
ATOM 795 O O . ASN A 1 99 ? -1.340 -10.651 16.526 1.00 97.69 99 ASN A O 1
ATOM 799 N N . LEU A 1 100 ? -2.477 -8.714 16.383 1.00 98.31 100 LEU A N 1
ATOM 800 C CA . LEU A 1 100 ? -3.093 -8.960 15.072 1.00 98.31 100 LEU A CA 1
ATOM 801 C C . LEU A 1 100 ? -2.285 -8.399 13.893 1.00 98.31 100 LEU A C 1
ATOM 803 O O . LEU A 1 100 ? -2.577 -8.727 12.741 1.00 98.31 100 LEU A O 1
ATOM 807 N N . ILE A 1 101 ? -1.281 -7.555 14.156 1.00 98.38 101 ILE A N 1
ATOM 808 C CA . ILE A 1 101 ? -0.420 -6.978 13.115 1.00 98.38 101 ILE A CA 1
ATOM 809 C C . ILE A 1 101 ? 0.457 -8.080 12.520 1.00 98.38 101 ILE A C 1
ATOM 811 O O . ILE A 1 101 ? 1.242 -8.719 13.217 1.00 98.38 101 ILE A O 1
ATOM 815 N N . THR A 1 102 ? 0.339 -8.276 11.211 1.00 97.88 102 THR A N 1
ATOM 816 C CA . THR A 1 102 ? 1.080 -9.304 10.469 1.00 97.88 102 THR A CA 1
ATOM 817 C C . THR A 1 102 ? 2.296 -8.736 9.750 1.00 97.88 102 THR A C 1
ATOM 819 O O . THR A 1 102 ? 3.337 -9.388 9.706 1.00 97.88 102 THR A O 1
ATOM 822 N N . HIS A 1 103 ? 2.184 -7.520 9.214 1.00 97.62 103 HIS A N 1
ATOM 823 C CA . HIS A 1 103 ? 3.226 -6.896 8.411 1.00 97.62 103 HIS A CA 1
ATOM 824 C C . HIS A 1 103 ? 3.217 -5.377 8.566 1.00 97.62 103 HIS A C 1
ATOM 826 O O . HIS A 1 103 ? 2.176 -4.772 8.829 1.00 97.62 103 HIS A O 1
ATOM 832 N N . GLN A 1 104 ? 4.395 -4.779 8.386 1.00 97.38 104 GLN A N 1
ATOM 833 C CA . GLN A 1 104 ? 4.594 -3.334 8.356 1.00 97.38 104 GLN A CA 1
ATOM 834 C C . GLN A 1 104 ? 5.577 -3.002 7.233 1.00 97.38 104 GLN A C 1
ATOM 836 O O . GLN A 1 104 ? 6.713 -3.484 7.246 1.00 97.38 104 GLN A O 1
ATOM 841 N N . PHE A 1 105 ? 5.144 -2.199 6.264 1.00 96.38 105 PHE A N 1
ATOM 842 C CA . PHE A 1 105 ? 5.936 -1.854 5.082 1.00 96.38 105 PHE A CA 1
ATOM 843 C C . PHE A 1 105 ? 5.757 -0.385 4.694 1.00 96.38 105 PHE A C 1
ATOM 845 O O . PHE A 1 105 ? 4.837 0.294 5.146 1.00 96.38 105 PHE A O 1
ATOM 852 N N . ALA A 1 106 ? 6.655 0.122 3.845 1.00 95.00 106 ALA A N 1
ATOM 853 C CA . ALA A 1 106 ? 6.427 1.404 3.189 1.00 95.00 106 ALA A CA 1
ATOM 854 C C . ALA A 1 106 ? 5.179 1.292 2.302 1.00 95.00 106 ALA A C 1
ATOM 856 O O . ALA A 1 106 ? 5.083 0.357 1.509 1.00 95.00 106 ALA A O 1
ATOM 857 N N . GLY A 1 107 ? 4.251 2.229 2.473 1.00 93.56 107 GLY A N 1
ATOM 858 C CA . GLY A 1 107 ? 2.987 2.253 1.752 1.00 93.56 107 GLY A CA 1
ATOM 859 C C . GLY A 1 107 ? 2.922 3.359 0.707 1.00 93.56 107 GLY A C 1
ATOM 860 O O . GLY A 1 107 ? 3.935 3.909 0.266 1.00 93.56 107 GLY A O 1
ATOM 861 N N . GLY A 1 108 ? 1.693 3.719 0.348 1.00 94.88 108 GLY A N 1
ATOM 862 C CA . GLY A 1 108 ? 1.410 4.817 -0.575 1.00 94.88 108 GLY A CA 1
ATOM 863 C C . GLY A 1 108 ? 1.304 4.372 -2.032 1.00 94.88 108 GLY A C 1
ATOM 864 O O . GLY A 1 108 ? 2.046 3.523 -2.531 1.00 94.88 108 GLY A O 1
ATOM 865 N N . THR A 1 109 ? 0.330 4.943 -2.741 1.00 96.31 109 THR A N 1
ATOM 866 C CA . THR A 1 109 ? -0.002 4.524 -4.112 1.00 96.31 109 THR A CA 1
ATOM 867 C C . THR A 1 109 ? 1.130 4.856 -5.084 1.00 96.31 109 THR A C 1
ATOM 869 O O . THR A 1 109 ? 1.526 4.029 -5.915 1.00 96.31 109 THR A O 1
ATOM 872 N N . ILE A 1 110 ? 1.677 6.067 -4.987 1.00 97.38 110 ILE A N 1
ATOM 873 C CA . ILE A 1 110 ? 2.738 6.533 -5.878 1.00 97.38 110 ILE A CA 1
ATOM 874 C C . ILE A 1 110 ? 4.100 6.023 -5.398 1.00 97.38 110 ILE A C 1
ATOM 876 O O . ILE A 1 110 ? 4.916 5.644 -6.234 1.00 97.38 110 ILE A O 1
ATOM 880 N N . GLY A 1 111 ? 4.323 5.901 -4.088 1.00 95.62 111 GLY A N 1
ATOM 881 C CA . GLY A 1 111 ? 5.495 5.263 -3.491 1.00 95.62 111 GLY A CA 1
ATOM 882 C C . GLY A 1 111 ? 5.678 3.833 -3.996 1.00 95.62 111 GLY A C 1
ATOM 883 O O . GLY A 1 111 ? 6.723 3.512 -4.566 1.00 95.62 111 GLY A O 1
ATOM 884 N N . ASN A 1 112 ? 4.625 3.013 -3.921 1.00 96.62 112 ASN A N 1
ATOM 885 C CA . ASN A 1 112 ? 4.629 1.650 -4.456 1.00 96.62 112 ASN A CA 1
ATOM 886 C C . ASN A 1 112 ? 4.824 1.620 -5.981 1.00 96.62 112 ASN A C 1
ATOM 888 O O . ASN A 1 112 ? 5.551 0.772 -6.503 1.00 96.62 112 ASN A O 1
ATOM 892 N N . THR A 1 113 ? 4.243 2.573 -6.715 1.00 96.94 113 THR A N 1
ATOM 893 C CA . THR A 1 113 ? 4.448 2.691 -8.170 1.00 96.94 113 THR A CA 1
ATOM 894 C C . THR A 1 113 ? 5.905 3.006 -8.517 1.00 96.94 113 THR A C 1
ATOM 896 O O . THR A 1 113 ? 6.483 2.362 -9.392 1.00 96.94 113 THR A O 1
ATOM 899 N N . MET A 1 114 ? 6.526 3.956 -7.817 1.00 95.88 114 MET A N 1
ATOM 900 C CA . MET A 1 114 ? 7.921 4.348 -8.028 1.00 95.88 114 MET A CA 1
ATOM 901 C C . MET A 1 114 ? 8.901 3.255 -7.595 1.00 95.88 114 MET A C 1
ATOM 903 O O . MET A 1 114 ? 9.903 3.020 -8.278 1.00 95.88 114 MET A O 1
ATOM 907 N N . HIS A 1 115 ? 8.594 2.550 -6.504 1.00 93.75 115 HIS A N 1
ATOM 908 C CA . HIS A 1 115 ? 9.335 1.368 -6.080 1.00 93.75 115 HIS A CA 1
ATOM 909 C C . HIS A 1 115 ? 9.316 0.299 -7.182 1.00 93.75 115 HIS A C 1
ATOM 911 O O . HIS A 1 115 ? 10.372 -0.123 -7.654 1.00 93.75 115 HIS A O 1
ATOM 917 N N . ASN A 1 116 ? 8.125 -0.060 -7.674 1.00 94.06 116 ASN A N 1
ATOM 918 C CA . ASN A 1 116 ? 7.961 -1.055 -8.734 1.00 94.06 116 ASN A CA 1
ATOM 919 C C . ASN A 1 116 ? 8.618 -0.622 -10.052 1.00 94.06 116 ASN A C 1
ATOM 921 O O . ASN A 1 116 ? 9.273 -1.436 -10.705 1.00 94.06 116 ASN A O 1
ATOM 925 N N . TYR A 1 117 ? 8.496 0.655 -10.430 1.00 94.00 117 TYR A N 1
ATOM 926 C CA . TYR A 1 117 ? 9.196 1.216 -11.587 1.00 94.00 117 TYR A CA 1
ATOM 927 C C . TYR A 1 117 ? 10.706 1.014 -11.470 1.00 94.00 117 TYR A C 1
ATOM 929 O O . TYR A 1 117 ? 11.329 0.564 -12.426 1.00 94.00 117 TYR A O 1
ATOM 937 N N . SER A 1 118 ? 11.286 1.296 -10.304 1.00 91.06 118 SER A N 1
ATOM 938 C CA . SER A 1 118 ? 12.729 1.167 -10.094 1.00 91.06 118 SER A CA 1
ATOM 939 C C . SER A 1 118 ? 13.167 -0.299 -10.175 1.00 91.06 118 SER A C 1
ATOM 941 O O . SER A 1 118 ? 14.071 -0.625 -10.934 1.00 91.06 118 SER A O 1
ATOM 943 N N . VAL A 1 119 ? 12.453 -1.215 -9.507 1.00 91.44 119 VAL A N 1
ATOM 944 C CA . VAL A 1 119 ? 12.749 -2.663 -9.541 1.00 91.44 119 VAL A CA 1
ATOM 945 C C . VAL A 1 119 ? 12.719 -3.230 -10.970 1.00 91.44 119 VAL A C 1
ATOM 947 O O . VAL A 1 119 ? 13.581 -4.034 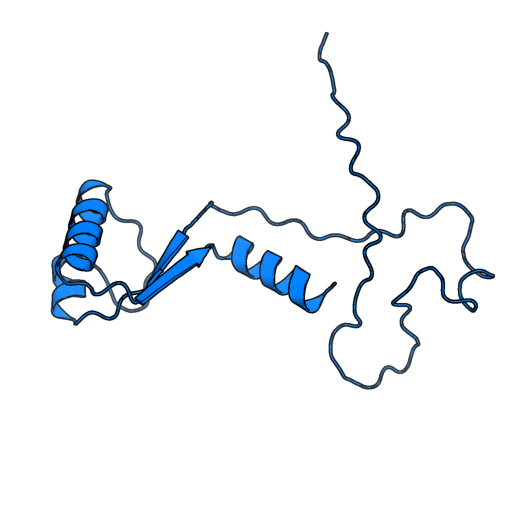-11.356 1.00 91.44 119 VAL A O 1
ATOM 950 N N . LEU A 1 120 ? 11.726 -2.821 -11.765 1.00 90.88 120 LEU A N 1
ATOM 951 C CA . LEU A 1 120 ? 11.540 -3.289 -13.140 1.00 90.88 120 LEU A CA 1
ATOM 952 C C . LEU A 1 120 ? 12.459 -2.579 -14.141 1.00 90.88 120 LEU A C 1
ATOM 954 O O . LEU A 1 120 ? 12.912 -3.202 -15.101 1.00 90.88 120 LEU A O 1
ATOM 958 N N . GLY A 1 121 ? 12.701 -1.288 -13.931 1.00 84.00 121 GLY A N 1
ATOM 959 C CA . GLY A 1 121 ? 13.380 -0.389 -14.853 1.00 84.00 121 GLY A CA 1
ATOM 960 C C . GLY A 1 121 ? 14.896 -0.353 -14.706 1.00 84.00 121 GLY A C 1
ATOM 961 O O . GLY A 1 121 ? 15.550 -0.067 -15.700 1.00 84.00 121 GLY A O 1
ATOM 962 N N . GLY A 1 122 ? 15.465 -0.681 -13.542 1.00 65.50 122 GLY A N 1
ATOM 963 C CA . GLY A 1 122 ? 16.913 -0.623 -13.302 1.00 65.50 122 GLY A CA 1
ATOM 964 C C . GLY A 1 122 ? 17.316 -1.261 -11.990 1.00 65.50 122 GLY A C 1
ATOM 965 O O . GLY A 1 122 ? 17.166 -0.600 -10.947 1.00 65.50 122 GLY A O 1
#